Protein AF-F9NYN3-F1 (afdb_monomer_lite)

Secondary structure (DSSP, 8-state):
-HHHHHHHHHHHIIIIITTTTTS---TT-TT-HHHHHHHHTTTHHHHHHHHHHHHHHHHS---TTTHHHHHHHHHHHHHHHHHHHHHHHHHHHHHHHHT--

Radius of gyration: 17.53 Å; chains: 1; bounding box: 45×23×49 Å

Organism: NCBI:txid1051006

Foldseek 3Di:
DVVVVVVVVLLCCCLPVVVPDDDCDPPPPPPDPLVVCLRPVLQVLLVVLVVVLVVQLVPDDPPPPCSVVSSVVSVVVSVVVSVVSS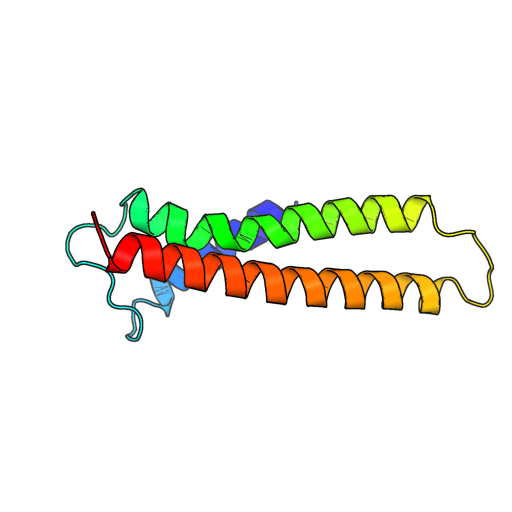VVSNVVSCVCVVPPD

pLDDT: mean 71.93, std 14.68, range [42.88, 90.38]

Structure (mmCIF, N/CA/C/O backbone):
data_AF-F9NYN3-F1
#
_entry.id   AF-F9NYN3-F1
#
loop_
_atom_site.group_PDB
_atom_site.id
_atom_site.type_symbol
_atom_site.label_atom_id
_atom_site.label_alt_id
_atom_site.label_comp_id
_atom_site.label_asym_id
_atom_site.label_entity_id
_atom_site.label_seq_id
_atom_site.pdbx_PDB_ins_code
_atom_site.Cartn_x
_atom_site.Cartn_y
_atom_site.Cartn_z
_atom_site.occupancy
_atom_site.B_iso_or_equiv
_atom_site.auth_seq_id
_atom_site.auth_comp_id
_atom_site.auth_asym_id
_atom_site.auth_atom_id
_atom_site.pdbx_PDB_model_num
ATOM 1 N N . MET A 1 1 ? 3.599 15.946 -5.863 1.00 42.88 1 MET A N 1
ATOM 2 C CA . MET A 1 1 ? 2.347 16.707 -6.097 1.00 42.88 1 MET A CA 1
ATOM 3 C C . MET A 1 1 ? 1.122 15.803 -6.250 1.00 42.88 1 MET A C 1
ATOM 5 O O . MET A 1 1 ? 0.053 16.185 -5.803 1.00 42.88 1 MET A O 1
ATOM 9 N N . THR A 1 2 ? 1.267 14.583 -6.772 1.00 45.84 2 THR A N 1
ATOM 10 C CA . THR A 1 2 ? 0.175 13.605 -6.960 1.00 45.84 2 THR A CA 1
ATOM 11 C C . THR A 1 2 ? -0.485 13.113 -5.661 1.00 45.84 2 THR A C 1
ATOM 13 O O . THR A 1 2 ? -1.667 12.796 -5.653 1.00 45.84 2 THR A O 1
ATOM 16 N N . THR A 1 3 ? 0.248 13.087 -4.545 1.00 59.56 3 THR A N 1
ATOM 17 C CA . THR A 1 3 ? -0.228 12.577 -3.245 1.00 59.56 3 THR A CA 1
ATOM 18 C C . THR A 1 3 ? -1.214 13.510 -2.550 1.00 59.56 3 THR A C 1
ATOM 20 O O . THR A 1 3 ? -2.198 13.047 -1.986 1.00 59.56 3 THR A O 1
ATOM 23 N N . VAL A 1 4 ? -0.995 14.824 -2.649 1.00 59.34 4 VAL A N 1
ATOM 24 C CA . VAL A 1 4 ? -1.902 15.834 -2.084 1.00 59.34 4 VAL A CA 1
ATOM 25 C C . VAL A 1 4 ? -3.217 15.842 -2.854 1.00 59.34 4 VAL A C 1
ATOM 27 O O . VAL A 1 4 ? -4.276 15.852 -2.246 1.00 59.34 4 VAL A O 1
ATOM 30 N N . ILE A 1 5 ? -3.153 15.749 -4.185 1.00 65.25 5 ILE A N 1
ATOM 31 C CA . ILE A 1 5 ? -4.342 15.686 -5.045 1.00 65.25 5 ILE A CA 1
ATOM 32 C C . ILE A 1 5 ? -5.132 14.396 -4.778 1.00 65.25 5 ILE A C 1
ATOM 34 O O . ILE A 1 5 ? -6.352 14.449 -4.677 1.00 65.25 5 ILE A O 1
ATOM 38 N N . GLY A 1 6 ? -4.449 13.259 -4.594 1.00 59.53 6 GLY A N 1
ATOM 39 C CA . GLY A 1 6 ? -5.088 11.987 -4.241 1.00 59.53 6 GLY A CA 1
ATOM 40 C C . GLY A 1 6 ? -5.775 12.011 -2.873 1.00 59.53 6 GLY A C 1
ATOM 41 O O . GLY A 1 6 ? -6.910 11.557 -2.761 1.00 59.53 6 GLY A O 1
ATOM 42 N N . MET A 1 7 ? -5.136 12.600 -1.854 1.00 61.84 7 MET A N 1
ATOM 43 C CA . MET A 1 7 ? -5.764 12.797 -0.540 1.00 61.84 7 MET A CA 1
ATOM 44 C C . MET A 1 7 ? -6.965 13.738 -0.627 1.00 61.84 7 MET A C 1
ATOM 46 O O . MET A 1 7 ? -8.005 13.446 -0.055 1.00 61.84 7 MET A O 1
ATOM 50 N N . LEU A 1 8 ? -6.857 14.834 -1.378 1.00 66.88 8 LEU A N 1
ATOM 51 C CA . LEU A 1 8 ? -7.925 15.825 -1.509 1.00 66.88 8 LEU A CA 1
ATOM 52 C C . LEU A 1 8 ? -9.134 15.244 -2.263 1.00 66.88 8 LEU A C 1
ATOM 54 O O . LEU A 1 8 ? -10.271 15.456 -1.849 1.00 66.88 8 LEU A O 1
ATOM 58 N N . LEU A 1 9 ? -8.900 14.431 -3.299 1.00 64.00 9 LEU A N 1
ATOM 59 C CA . LEU A 1 9 ? -9.953 13.723 -4.030 1.00 64.00 9 LEU A CA 1
ATOM 60 C C . LEU A 1 9 ? -10.617 12.633 -3.174 1.00 64.00 9 LEU A C 1
ATOM 62 O O . LEU A 1 9 ? -11.835 12.491 -3.218 1.00 64.00 9 LEU A O 1
ATOM 66 N N . ALA A 1 10 ? -9.838 11.901 -2.369 1.00 60.19 10 ALA A N 1
ATOM 67 C CA . ALA A 1 10 ? -10.363 10.905 -1.437 1.00 60.19 10 ALA A CA 1
ATOM 68 C C . ALA A 1 10 ? -11.217 11.558 -0.343 1.00 60.19 10 ALA A C 1
ATOM 70 O O . ALA A 1 10 ? -12.321 11.090 -0.071 1.00 60.19 10 ALA A O 1
ATOM 71 N N . THR A 1 11 ? -10.760 12.681 0.218 1.00 64.69 11 THR A N 1
ATOM 72 C CA . THR A 1 11 ? -11.542 13.476 1.168 1.00 64.69 11 THR A CA 1
ATOM 73 C C . THR A 1 11 ? -12.837 13.951 0.519 1.00 64.69 11 THR A C 1
ATOM 75 O O . THR A 1 11 ? -13.904 13.709 1.069 1.00 64.69 11 THR A O 1
ATOM 78 N N . ILE A 1 12 ? -12.797 14.545 -0.679 1.00 63.12 12 ILE A N 1
ATOM 79 C CA . ILE A 1 12 ? -14.017 14.994 -1.372 1.00 63.12 12 ILE A CA 1
ATOM 80 C C . ILE A 1 12 ? -14.970 13.820 -1.641 1.00 63.12 12 ILE A C 1
ATOM 82 O O . ILE A 1 12 ? -16.162 13.933 -1.371 1.00 63.12 12 ILE A O 1
ATOM 86 N N . TYR A 1 13 ? -14.469 12.677 -2.110 1.00 62.47 13 TYR A N 1
ATOM 87 C CA . TYR A 1 13 ? -15.292 11.498 -2.377 1.00 62.47 13 TYR A CA 1
ATOM 88 C C . TYR A 1 13 ? -15.976 10.970 -1.106 1.00 62.47 13 TYR A C 1
ATOM 90 O O . TYR A 1 13 ? -17.183 10.743 -1.104 1.00 62.47 13 TYR A O 1
ATOM 98 N N . TYR A 1 14 ? -15.252 10.847 0.006 1.00 57.25 14 TYR A N 1
ATOM 99 C CA . TYR A 1 14 ? -15.849 10.363 1.253 1.00 57.25 14 TYR A CA 1
ATOM 100 C C . TYR A 1 14 ? -16.771 11.382 1.928 1.00 57.25 14 TYR A C 1
ATOM 102 O O . TYR A 1 14 ? -17.769 10.989 2.522 1.00 57.25 14 TYR A O 1
ATOM 110 N N . THR A 1 15 ? -16.488 12.679 1.796 1.00 56.81 15 THR A N 1
ATOM 111 C CA . THR A 1 15 ? -17.316 13.724 2.421 1.00 56.81 15 THR A CA 1
ATOM 112 C C . THR A 1 15 ? -18.586 14.013 1.615 1.00 56.81 15 THR A C 1
ATOM 114 O O . THR A 1 15 ? -19.622 14.303 2.202 1.00 56.81 15 THR A O 1
ATOM 117 N N . PHE A 1 16 ? -18.528 13.931 0.279 1.00 50.22 16 PHE A N 1
ATOM 118 C CA . PHE A 1 16 ? -19.640 14.321 -0.600 1.00 50.22 16 PHE A CA 1
ATOM 119 C C . PHE A 1 16 ? -20.348 13.153 -1.297 1.00 50.22 16 PHE A C 1
ATOM 121 O O . PHE A 1 16 ? -21.540 13.264 -1.569 1.00 50.22 16 PHE A O 1
ATOM 128 N N . VAL A 1 17 ? -19.659 12.046 -1.603 1.00 50.75 17 VAL A N 1
ATOM 129 C CA . VAL A 1 17 ? -20.233 10.915 -2.364 1.00 50.75 17 VAL A CA 1
ATOM 130 C C . VAL A 1 17 ? -20.641 9.768 -1.438 1.00 50.75 17 VAL A C 1
ATOM 132 O O . VAL A 1 17 ? -21.753 9.261 -1.555 1.00 50.75 17 VAL A O 1
ATOM 135 N N . ALA A 1 18 ? -19.804 9.401 -0.462 1.00 49.09 18 ALA A N 1
ATOM 136 C CA . ALA A 1 18 ? -20.124 8.337 0.501 1.00 49.09 18 ALA A CA 1
ATOM 137 C C . ALA A 1 18 ? -21.200 8.728 1.538 1.00 49.09 18 ALA A C 1
ATOM 139 O O . ALA A 1 18 ? -21.728 7.858 2.228 1.00 49.09 18 ALA A O 1
ATOM 140 N N . GLY A 1 19 ? -21.583 10.011 1.600 1.00 45.84 19 GLY A N 1
ATOM 141 C CA . GLY A 1 19 ? -22.781 10.472 2.313 1.00 45.84 19 GLY A CA 1
ATOM 142 C C . GLY A 1 19 ? -24.097 9.975 1.695 1.00 45.84 19 GLY A C 1
ATOM 143 O O . GLY A 1 19 ? -25.142 10.064 2.332 1.00 45.84 19 GLY A O 1
ATOM 144 N N . ILE A 1 20 ? -24.062 9.400 0.486 1.00 46.28 20 ILE A N 1
ATOM 145 C CA . ILE A 1 20 ? -25.207 8.753 -0.167 1.00 46.28 20 ILE A CA 1
ATOM 146 C C . ILE A 1 20 ? -25.076 7.232 0.007 1.00 46.28 20 ILE A C 1
ATOM 148 O O . ILE A 1 20 ? -24.916 6.481 -0.946 1.00 46.28 20 ILE A O 1
ATOM 152 N N . GLY A 1 21 ? -25.104 6.812 1.274 1.00 48.72 21 GLY A N 1
ATOM 153 C CA . GLY A 1 21 ? -25.489 5.478 1.734 1.00 48.72 21 GLY A CA 1
ATOM 154 C C . GLY A 1 21 ? -24.656 4.294 1.246 1.00 48.72 21 GLY A C 1
ATOM 155 O O . GLY A 1 21 ? -25.003 3.712 0.234 1.00 48.72 21 GLY A O 1
ATOM 156 N N . THR A 1 22 ? -23.673 3.857 2.046 1.00 49.19 22 THR A N 1
ATOM 157 C CA . THR A 1 22 ? -23.346 2.417 2.245 1.00 49.19 22 THR A CA 1
ATOM 158 C C . THR A 1 22 ? -22.354 2.146 3.385 1.00 49.19 22 THR A C 1
ATOM 160 O O . THR A 1 22 ? -22.183 0.989 3.751 1.00 49.19 22 THR A O 1
ATOM 163 N N . PHE A 1 23 ? -21.712 3.153 3.983 1.00 48.47 23 PHE A N 1
ATOM 164 C CA . PHE A 1 23 ? -20.881 2.957 5.177 1.00 48.47 23 PHE A CA 1
ATOM 165 C C . PHE A 1 23 ? -21.566 3.615 6.371 1.00 48.47 23 PHE A C 1
ATOM 167 O O . PHE A 1 23 ? -21.835 4.813 6.337 1.00 48.47 23 PHE A O 1
ATOM 174 N N . TYR A 1 24 ? -21.898 2.823 7.394 1.00 48.41 24 TYR A N 1
ATOM 175 C CA . TYR A 1 24 ? -22.475 3.308 8.647 1.00 48.41 24 TYR A CA 1
ATOM 176 C C . TYR A 1 24 ? -21.408 4.135 9.375 1.00 48.41 24 TYR A C 1
ATOM 178 O O . TYR A 1 24 ? -20.589 3.615 10.129 1.00 48.41 24 TYR A O 1
ATOM 186 N N . ILE A 1 25 ? -21.348 5.422 9.048 1.00 50.38 25 ILE A N 1
ATOM 187 C CA . ILE A 1 25 ? -20.523 6.405 9.741 1.00 50.38 25 ILE A CA 1
ATOM 188 C C . ILE A 1 25 ? -21.274 6.709 11.045 1.00 50.38 25 ILE A C 1
ATOM 190 O O . ILE A 1 25 ? -22.429 7.115 10.960 1.00 50.38 25 ILE A O 1
ATOM 194 N N . PRO A 1 26 ? -20.682 6.488 12.233 1.00 47.50 26 PRO A N 1
ATOM 195 C CA . PRO A 1 26 ? -21.351 6.810 13.486 1.00 47.50 26 PRO A CA 1
ATOM 196 C C . PRO A 1 26 ? -21.728 8.297 13.501 1.00 47.50 26 PRO A C 1
ATOM 198 O O . PRO A 1 26 ? -20.883 9.151 13.212 1.00 47.50 26 PRO A O 1
ATOM 201 N N . ASP A 1 27 ? -22.991 8.578 13.825 1.00 48.31 27 ASP A N 1
ATOM 202 C CA . ASP A 1 27 ? -23.667 9.870 13.620 1.00 48.31 27 ASP A CA 1
ATOM 203 C C . ASP A 1 27 ? -23.024 11.066 14.361 1.00 48.31 27 ASP A C 1
ATOM 205 O O . ASP A 1 27 ? -23.301 12.219 14.035 1.00 48.31 27 ASP A O 1
ATOM 209 N N . ASP A 1 28 ? -22.082 10.824 15.278 1.00 48.09 28 ASP A N 1
ATOM 210 C CA . ASP A 1 28 ? -21.508 11.856 16.155 1.00 48.09 28 ASP A CA 1
ATOM 211 C C . ASP A 1 28 ? -20.140 12.413 15.696 1.00 48.09 28 ASP A C 1
ATOM 213 O O . ASP A 1 28 ? -19.475 13.145 16.433 1.00 48.09 28 ASP A O 1
ATOM 217 N N . ALA A 1 29 ? -19.652 12.043 14.505 1.00 49.72 29 ALA A N 1
ATOM 218 C CA . ALA A 1 29 ? -18.204 12.015 14.273 1.00 49.72 29 ALA A CA 1
ATOM 219 C C . ALA A 1 29 ? -17.738 12.277 12.826 1.00 49.72 29 ALA A C 1
ATOM 221 O O . ALA A 1 29 ? -16.725 11.724 12.390 1.00 49.72 29 ALA A O 1
ATOM 222 N N . THR A 1 30 ? -18.383 13.180 12.085 1.00 50.50 30 THR A N 1
ATOM 223 C CA . THR A 1 30 ? -17.931 13.604 10.737 1.00 50.50 30 THR A CA 1
ATOM 224 C C . THR A 1 30 ? -16.491 14.166 10.702 1.00 50.50 30 THR A C 1
ATOM 226 O O . THR A 1 30 ? -15.902 14.273 9.631 1.00 50.50 30 THR A O 1
ATOM 229 N N . LEU A 1 31 ? -15.887 14.449 11.868 1.00 52.41 31 LEU A N 1
ATOM 230 C CA . LEU A 1 31 ? -14.475 14.816 12.078 1.00 52.41 31 LEU A CA 1
ATOM 231 C C . LEU A 1 31 ? -13.799 14.003 13.211 1.00 52.41 31 LEU A C 1
ATOM 233 O O . LEU A 1 31 ? -12.982 14.531 13.963 1.00 52.41 31 LEU A O 1
ATOM 237 N N . SER A 1 32 ? -14.126 12.720 13.384 1.00 61.25 32 SER A N 1
ATOM 238 C CA . SER A 1 32 ? -13.431 11.879 14.373 1.00 61.25 32 SER A CA 1
ATOM 239 C C . SER A 1 32 ? -12.104 11.342 13.840 1.00 61.25 32 SER A C 1
ATOM 241 O O . SER A 1 32 ? -12.012 10.858 12.708 1.00 61.25 32 SER A O 1
ATOM 243 N N . LEU A 1 33 ? -11.081 11.347 14.702 1.00 66.12 33 LEU A N 1
ATOM 244 C CA . LEU A 1 33 ? -9.790 10.693 14.467 1.00 66.12 33 LEU A CA 1
ATOM 245 C C . LEU A 1 33 ? -9.968 9.235 14.001 1.00 66.12 33 LEU A C 1
ATOM 247 O O . LEU A 1 33 ? -9.195 8.759 13.175 1.00 66.12 33 LEU A O 1
ATOM 251 N N . LYS A 1 34 ? -11.022 8.551 14.466 1.00 65.38 34 LYS A N 1
ATOM 252 C CA . LYS A 1 34 ? -11.376 7.179 14.068 1.00 65.38 34 LYS A CA 1
ATOM 253 C C . LYS A 1 34 ? -11.681 7.073 12.569 1.00 65.38 34 LYS A C 1
ATOM 255 O O . LYS A 1 34 ? -11.096 6.236 11.886 1.00 65.38 34 LYS A O 1
ATOM 260 N N . ALA A 1 35 ? -12.519 7.967 12.040 1.00 69.94 35 ALA A N 1
ATOM 261 C CA . ALA A 1 35 ? -12.842 8.018 10.613 1.00 69.94 35 ALA A CA 1
ATOM 262 C C . ALA A 1 35 ? -11.610 8.400 9.778 1.00 69.94 35 ALA A C 1
ATOM 264 O O . ALA A 1 35 ? -11.334 7.792 8.745 1.00 69.94 35 ALA A O 1
ATOM 265 N N . PHE A 1 36 ? -10.814 9.356 10.266 1.00 70.62 36 PHE A N 1
ATOM 266 C CA . PHE A 1 36 ? -9.561 9.735 9.617 1.00 70.62 36 PHE A CA 1
ATOM 267 C C . PHE A 1 36 ? -8.590 8.551 9.495 1.00 70.62 36 PHE A C 1
ATOM 269 O O . PHE A 1 36 ? -8.029 8.329 8.423 1.00 70.62 36 PHE A O 1
ATOM 276 N N . VAL A 1 37 ? -8.423 7.751 10.552 1.00 75.25 37 VAL A N 1
ATOM 277 C CA . VAL A 1 37 ? -7.558 6.562 10.537 1.00 75.25 37 VAL A CA 1
ATOM 278 C C . VAL A 1 37 ? -8.118 5.474 9.619 1.00 75.25 37 VAL A C 1
ATOM 280 O O . VAL A 1 37 ? -7.358 4.937 8.814 1.00 75.25 37 VAL A O 1
ATOM 283 N N . MET A 1 38 ? -9.426 5.196 9.672 1.00 77.19 38 MET A N 1
ATOM 284 C CA . MET A 1 38 ? -10.083 4.212 8.797 1.00 77.19 38 MET A CA 1
ATOM 285 C C . MET A 1 38 ? -9.864 4.497 7.308 1.00 77.19 38 MET A C 1
ATOM 287 O O . MET A 1 38 ? -9.661 3.563 6.535 1.00 77.19 38 MET A O 1
ATOM 291 N N . TYR A 1 39 ? -9.861 5.769 6.903 1.00 76.75 39 TYR A N 1
ATOM 292 C CA . TYR A 1 39 ? -9.696 6.134 5.497 1.00 76.75 39 TYR A CA 1
ATOM 293 C C . TYR A 1 39 ? -8.243 6.396 5.092 1.00 76.75 39 TYR A C 1
ATOM 295 O O . TYR A 1 39 ? -7.840 6.019 3.990 1.00 76.75 39 TYR A O 1
ATOM 303 N N . LEU A 1 40 ? -7.429 7.013 5.955 1.00 79.88 40 LEU A N 1
ATOM 304 C CA . LEU A 1 40 ? -6.074 7.424 5.585 1.00 79.88 40 LEU A CA 1
ATOM 305 C C . LEU A 1 40 ? -5.031 6.314 5.772 1.00 79.88 40 LEU A C 1
ATOM 307 O O . LEU A 1 40 ? -4.118 6.195 4.952 1.00 79.88 40 LEU A O 1
ATOM 311 N N . ALA A 1 41 ? -5.144 5.485 6.814 1.00 80.31 41 ALA A N 1
ATOM 312 C CA . ALA A 1 41 ? -4.137 4.461 7.096 1.00 80.31 41 ALA A CA 1
ATOM 313 C C . ALA A 1 41 ? -4.021 3.402 5.979 1.00 80.31 41 ALA A C 1
ATOM 315 O O . ALA A 1 41 ? -2.889 3.129 5.561 1.00 80.31 41 ALA A O 1
ATOM 316 N N . PRO A 1 42 ? -5.120 2.879 5.395 1.00 80.00 42 PRO A N 1
ATOM 317 C CA . PRO A 1 42 ? -5.033 1.975 4.250 1.00 80.00 42 PRO A CA 1
ATOM 318 C C . PRO A 1 42 ? -4.397 2.621 3.016 1.00 80.00 42 PRO A C 1
ATOM 320 O O . PRO A 1 42 ? -3.818 1.923 2.196 1.00 80.00 42 PRO A O 1
ATOM 323 N N . LEU A 1 43 ? -4.470 3.944 2.845 1.00 82.12 43 LEU A N 1
ATOM 324 C CA . LEU A 1 43 ? -3.884 4.616 1.678 1.00 82.12 43 LEU A CA 1
ATOM 325 C C . LEU A 1 43 ? -2.352 4.737 1.760 1.00 82.12 43 LEU A C 1
ATOM 327 O O . LEU A 1 43 ? -1.692 4.948 0.739 1.00 82.12 43 LEU A O 1
ATOM 331 N N . SER A 1 44 ? -1.764 4.562 2.946 1.00 82.62 44 SER A N 1
ATOM 332 C CA . SER A 1 44 ? -0.313 4.660 3.154 1.00 82.62 44 SER A CA 1
ATOM 333 C C . SER A 1 44 ? 0.496 3.642 2.336 1.00 82.62 44 SER A C 1
ATOM 335 O O . SER A 1 44 ? 1.595 3.964 1.878 1.00 82.62 44 SER A O 1
ATOM 337 N N . VAL A 1 45 ? -0.054 2.455 2.050 1.00 84.38 45 VAL A N 1
ATOM 338 C CA . VAL A 1 45 ? 0.620 1.421 1.238 1.00 84.38 45 VAL A CA 1
ATOM 339 C C . VAL A 1 45 ? 0.914 1.892 -0.186 1.00 84.38 45 VAL A C 1
ATOM 341 O O . VAL A 1 45 ? 1.947 1.522 -0.741 1.00 84.38 45 VAL A O 1
ATOM 344 N N . PHE A 1 46 ? 0.093 2.779 -0.757 1.00 83.25 46 PHE A N 1
ATOM 345 C CA . PHE A 1 46 ? 0.353 3.348 -2.084 1.00 83.25 46 PHE A CA 1
ATOM 346 C C . PHE A 1 46 ? 1.538 4.322 -2.084 1.00 83.25 46 PHE A C 1
ATOM 348 O O . PHE A 1 46 ? 2.255 4.419 -3.081 1.00 83.25 46 PHE A O 1
ATOM 355 N N . LEU A 1 47 ? 1.789 5.018 -0.968 1.00 82.62 47 LEU A N 1
ATOM 356 C CA . LEU A 1 47 ? 2.977 5.865 -0.816 1.00 82.62 47 LEU A CA 1
ATOM 357 C C . LEU A 1 47 ? 4.245 5.010 -0.774 1.00 82.62 47 LEU A C 1
ATOM 359 O O . LEU A 1 47 ? 5.218 5.314 -1.467 1.00 82.62 47 LEU A O 1
ATOM 363 N N . VAL A 1 48 ? 4.210 3.916 -0.009 1.00 83.50 48 VAL A N 1
ATOM 364 C CA . VAL A 1 48 ? 5.323 2.962 0.095 1.00 83.50 48 VAL A CA 1
ATOM 365 C C . VAL A 1 48 ? 5.595 2.302 -1.256 1.00 83.50 48 VAL A C 1
ATOM 367 O O . VAL A 1 48 ? 6.745 2.247 -1.691 1.00 83.50 48 VAL A O 1
ATOM 370 N N . ALA A 1 49 ? 4.553 1.871 -1.968 1.00 86.00 49 ALA A N 1
ATOM 371 C CA . ALA A 1 49 ? 4.694 1.285 -3.296 1.00 86.00 49 ALA A CA 1
ATOM 372 C C . ALA A 1 49 ? 5.213 2.290 -4.332 1.00 86.00 49 ALA A C 1
ATOM 374 O O . ALA A 1 49 ? 6.085 1.948 -5.130 1.00 86.00 49 ALA A O 1
ATOM 375 N N . GLY A 1 50 ? 4.747 3.543 -4.294 1.00 83.44 50 GLY A N 1
ATOM 376 C CA . GLY A 1 50 ? 5.270 4.615 -5.142 1.00 83.44 50 GLY A CA 1
ATOM 377 C C . GLY A 1 50 ? 6.758 4.884 -4.897 1.00 83.44 50 GLY A C 1
ATOM 378 O O . GLY A 1 50 ? 7.524 5.061 -5.847 1.00 83.44 50 GLY A O 1
ATOM 379 N N . TRP A 1 51 ? 7.194 4.850 -3.636 1.00 86.69 51 TRP A N 1
ATOM 380 C CA . TRP A 1 51 ? 8.607 4.979 -3.284 1.00 86.69 51 TRP A CA 1
ATOM 381 C C . TRP A 1 51 ? 9.434 3.769 -3.742 1.00 86.69 51 TRP A C 1
ATOM 383 O O . TRP A 1 51 ? 10.465 3.945 -4.395 1.00 86.69 51 TRP A O 1
ATOM 393 N N . GLY A 1 52 ? 8.947 2.550 -3.496 1.00 85.88 52 GLY A N 1
ATOM 394 C CA . GLY A 1 52 ? 9.589 1.311 -3.943 1.00 85.88 52 GLY A CA 1
ATOM 395 C C . GLY A 1 52 ? 9.733 1.238 -5.464 1.00 85.88 52 GLY A C 1
ATOM 396 O O . GLY A 1 52 ? 10.788 0.858 -5.971 1.00 85.88 52 GLY A O 1
ATOM 397 N N . LEU A 1 53 ? 8.723 1.697 -6.204 1.00 85.88 53 LEU A N 1
ATOM 398 C CA . LEU A 1 53 ? 8.766 1.775 -7.661 1.00 85.88 53 LEU A CA 1
ATOM 399 C C . LEU A 1 53 ? 9.813 2.787 -8.157 1.00 85.88 53 LEU A C 1
ATOM 401 O O . LEU A 1 53 ? 10.494 2.533 -9.151 1.00 85.88 53 LEU A O 1
ATOM 405 N N . SER A 1 54 ? 9.984 3.909 -7.452 1.00 82.88 54 SER A N 1
ATOM 406 C CA . SER A 1 54 ? 11.035 4.891 -7.750 1.00 82.88 54 SER A CA 1
ATOM 407 C C . SER A 1 54 ? 12.437 4.285 -7.592 1.00 82.88 54 SER A C 1
ATOM 409 O O . SER A 1 54 ? 13.293 4.460 -8.460 1.00 82.88 54 SER A O 1
ATOM 411 N N . ILE A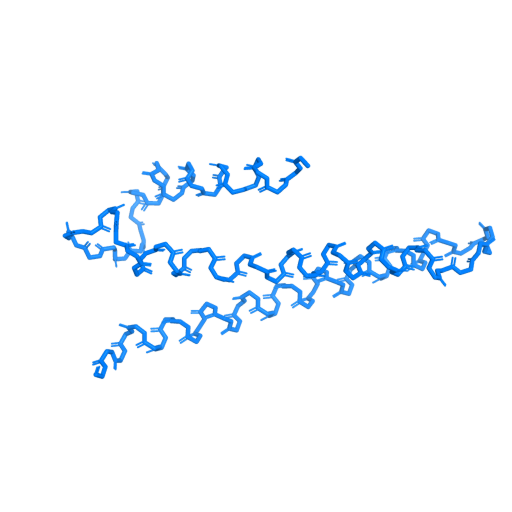 1 55 ? 12.655 3.488 -6.541 1.00 84.62 55 ILE A N 1
ATOM 412 C CA . ILE A 1 55 ? 13.916 2.759 -6.322 1.00 84.62 55 ILE A CA 1
ATOM 413 C C . ILE A 1 55 ? 14.118 1.682 -7.398 1.00 84.62 55 ILE A C 1
ATOM 415 O O . ILE A 1 55 ? 15.195 1.593 -7.991 1.00 84.62 55 ILE A O 1
ATOM 419 N N . ALA A 1 56 ? 13.081 0.897 -7.704 1.00 84.19 56 ALA A N 1
ATOM 420 C CA . ALA A 1 56 ? 13.129 -0.132 -8.744 1.00 84.19 56 ALA A CA 1
ATOM 421 C C . ALA A 1 56 ? 13.485 0.463 -10.115 1.00 84.19 56 ALA A C 1
ATOM 423 O O . ALA A 1 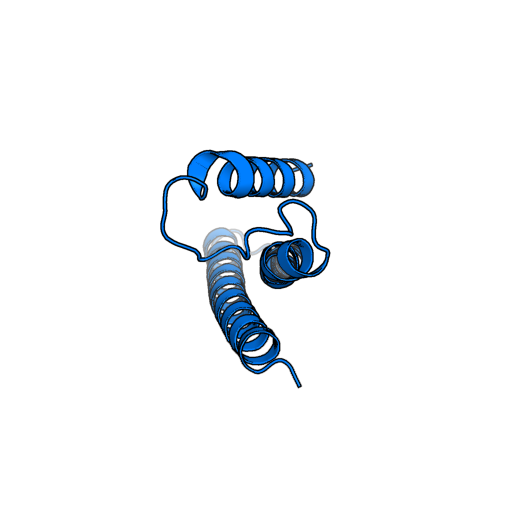56 ? 14.266 -0.122 -10.868 1.00 84.19 56 ALA A O 1
ATOM 424 N N . ARG A 1 57 ? 12.980 1.665 -10.416 1.00 79.62 57 ARG A N 1
ATOM 425 C CA . ARG A 1 57 ? 13.320 2.410 -11.631 1.00 79.62 57 ARG A CA 1
ATOM 426 C C . ARG A 1 57 ? 14.809 2.758 -11.710 1.00 79.62 57 ARG A C 1
ATOM 428 O O . ARG A 1 57 ? 15.377 2.636 -12.790 1.00 79.62 57 ARG A O 1
ATOM 435 N N . ILE A 1 58 ? 15.425 3.187 -10.608 1.00 83.69 58 ILE A N 1
ATOM 436 C CA . ILE A 1 58 ? 16.856 3.546 -10.558 1.00 83.69 58 ILE A CA 1
ATOM 437 C C . ILE A 1 58 ? 17.739 2.304 -10.741 1.00 83.69 58 ILE A C 1
ATOM 439 O O . ILE A 1 58 ? 18.758 2.368 -11.422 1.00 83.69 58 ILE A O 1
ATOM 443 N N . ASN A 1 59 ? 17.322 1.169 -10.178 1.00 80.38 59 ASN A N 1
ATOM 444 C CA . ASN A 1 59 ? 18.106 -0.068 -10.170 1.00 80.38 59 ASN A CA 1
ATOM 445 C C . ASN A 1 59 ? 17.863 -0.983 -11.381 1.00 80.38 59 ASN A C 1
ATOM 447 O O . ASN A 1 59 ? 18.519 -2.016 -11.501 1.00 80.38 59 ASN A O 1
ATOM 451 N N . THR A 1 60 ? 16.927 -0.650 -12.275 1.00 77.06 60 THR A N 1
ATOM 452 C CA . THR A 1 60 ? 16.667 -1.458 -13.475 1.00 77.06 60 THR A CA 1
ATOM 453 C C . THR A 1 60 ? 17.739 -1.173 -14.537 1.00 77.06 60 THR A C 1
ATOM 455 O O . THR A 1 60 ? 17.806 -0.044 -15.028 1.00 77.06 60 THR A O 1
ATOM 458 N N . PRO A 1 61 ? 18.553 -2.169 -14.949 1.00 72.75 61 PRO A N 1
ATOM 459 C CA . PRO A 1 61 ? 19.582 -1.976 -15.969 1.00 72.75 61 PRO A CA 1
ATOM 460 C C . PRO A 1 61 ? 18.979 -1.515 -17.300 1.00 72.75 61 PRO A C 1
ATOM 462 O O . PRO A 1 61 ? 17.946 -2.034 -17.733 1.00 72.75 61 PRO A O 1
ATOM 465 N N . GLY A 1 62 ? 19.646 -0.563 -17.958 1.00 70.19 62 GLY A N 1
ATOM 466 C CA . GLY A 1 62 ? 19.221 0.083 -19.206 1.00 70.19 62 GLY A CA 1
ATOM 467 C C . GLY A 1 62 ? 19.337 -0.793 -20.456 1.00 70.19 62 GLY A C 1
ATOM 468 O O . GLY A 1 62 ? 19.904 -0.365 -21.459 1.00 70.19 62 GLY A O 1
ATOM 469 N N . ASP A 1 63 ? 18.810 -2.012 -20.413 1.00 70.62 63 ASP A N 1
ATOM 470 C CA . ASP A 1 63 ? 18.791 -2.924 -21.554 1.00 70.62 63 ASP A CA 1
ATOM 471 C C . ASP A 1 63 ? 17.683 -2.509 -22.538 1.00 70.62 63 ASP A C 1
ATOM 473 O O . ASP A 1 63 ? 16.496 -2.783 -22.326 1.00 70.62 63 ASP A O 1
ATOM 477 N N . ARG A 1 64 ? 18.059 -1.796 -23.609 1.00 63.34 64 ARG A N 1
ATOM 478 C CA . ARG A 1 64 ? 17.134 -1.076 -24.514 1.00 63.34 64 ARG A CA 1
ATOM 479 C C . ARG A 1 64 ? 15.953 -1.904 -25.032 1.00 63.34 64 ARG A C 1
ATOM 481 O O . ARG A 1 64 ? 14.901 -1.332 -25.292 1.00 63.34 64 ARG A O 1
ATOM 488 N N . HIS A 1 65 ? 16.096 -3.223 -25.155 1.00 72.56 65 HIS A N 1
ATOM 489 C CA . HIS A 1 65 ? 15.052 -4.094 -25.699 1.00 72.56 65 HIS A CA 1
ATOM 490 C C . HIS A 1 65 ? 13.968 -4.521 -24.696 1.00 72.56 65 HIS A C 1
ATOM 492 O O . HIS A 1 65 ? 12.896 -4.935 -25.127 1.00 72.56 65 HIS A O 1
ATOM 498 N N . SER A 1 66 ? 14.198 -4.429 -23.378 1.00 75.88 66 SER A N 1
ATOM 499 C CA . SER A 1 66 ? 13.264 -4.982 -22.372 1.00 75.88 66 SER A CA 1
ATOM 500 C C . SER A 1 66 ? 12.936 -4.063 -21.192 1.00 75.88 66 SER A C 1
ATOM 502 O O . SER A 1 66 ? 12.138 -4.440 -20.335 1.00 75.88 66 SER A O 1
ATOM 504 N N . VAL A 1 67 ? 13.487 -2.844 -21.141 1.00 79.62 67 VAL A N 1
ATOM 505 C CA . VAL A 1 67 ? 13.250 -1.882 -20.043 1.00 79.62 67 VAL A CA 1
ATOM 506 C C . VAL A 1 67 ? 11.760 -1.604 -19.813 1.00 79.62 67 VAL A C 1
ATOM 508 O O . VAL A 1 67 ? 11.321 -1.579 -18.666 1.00 79.62 67 VAL A O 1
ATOM 511 N N . ILE A 1 68 ? 10.964 -1.456 -20.879 1.00 79.44 68 ILE A N 1
ATOM 512 C CA . ILE A 1 68 ? 9.515 -1.197 -20.774 1.00 79.44 68 ILE A CA 1
ATOM 513 C C . ILE A 1 68 ? 8.790 -2.389 -20.131 1.00 79.44 68 ILE A C 1
ATOM 515 O O . ILE A 1 68 ? 7.954 -2.215 -19.244 1.00 79.44 68 ILE A O 1
ATOM 519 N N . LEU A 1 69 ? 9.144 -3.612 -20.534 1.00 81.44 69 LEU A N 1
ATOM 520 C CA . LEU A 1 69 ? 8.550 -4.837 -19.998 1.00 81.44 69 LEU A CA 1
ATOM 521 C C . LEU A 1 69 ? 8.935 -5.049 -18.525 1.00 81.44 69 LEU A C 1
ATOM 523 O O . LEU A 1 69 ? 8.091 -5.371 -17.696 1.00 81.44 69 LEU A O 1
ATOM 527 N N . LYS A 1 70 ? 10.196 -4.782 -18.170 1.00 82.38 70 LYS A N 1
ATOM 528 C CA . LYS A 1 70 ? 10.671 -4.852 -16.782 1.00 82.38 70 LYS A CA 1
ATOM 529 C C . LYS A 1 70 ? 9.976 -3.815 -15.899 1.00 82.38 70 LYS A C 1
ATOM 531 O O . LYS A 1 70 ? 9.485 -4.163 -14.831 1.00 82.38 70 LYS A O 1
ATOM 536 N N . MET A 1 71 ? 9.884 -2.559 -16.340 1.00 86.06 71 MET A N 1
ATOM 537 C CA . MET A 1 71 ? 9.222 -1.517 -15.549 1.00 86.06 71 MET A CA 1
ATOM 538 C C . MET A 1 71 ? 7.721 -1.754 -15.406 1.00 86.06 71 MET A C 1
ATOM 540 O O . MET A 1 71 ? 7.201 -1.587 -14.309 1.00 86.06 71 MET A O 1
ATOM 544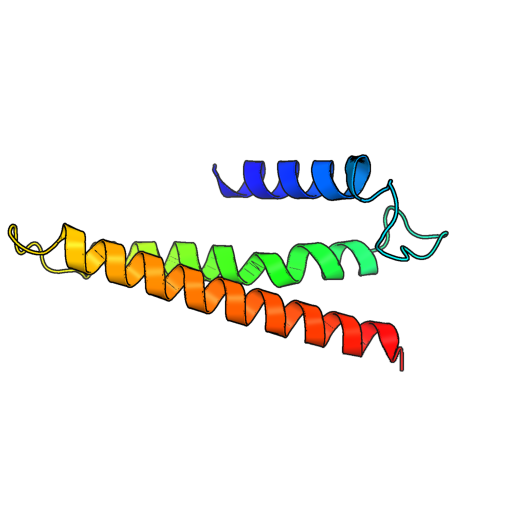 N N . SER A 1 72 ? 7.029 -2.189 -16.461 1.00 85.12 72 SER A N 1
ATOM 545 C CA . SER A 1 72 ? 5.603 -2.528 -16.359 1.00 85.12 72 SER A CA 1
ATOM 546 C C . SER A 1 72 ? 5.347 -3.695 -15.402 1.00 85.12 72 SER A C 1
ATOM 548 O O . SER A 1 72 ? 4.387 -3.634 -14.637 1.00 85.12 72 SER A O 1
ATOM 550 N N . ALA A 1 73 ? 6.234 -4.695 -15.347 1.00 88.00 73 ALA A N 1
ATOM 551 C CA . ALA A 1 73 ? 6.156 -5.768 -14.357 1.00 88.00 73 ALA A CA 1
ATOM 552 C C . ALA A 1 73 ? 6.318 -5.251 -12.914 1.00 88.00 73 ALA A C 1
ATOM 554 O O . ALA A 1 73 ? 5.534 -5.624 -12.042 1.00 88.00 73 ALA A O 1
ATOM 555 N N . TRP A 1 74 ? 7.270 -4.344 -12.658 1.00 87.81 74 TRP A N 1
ATOM 556 C CA . TRP A 1 74 ? 7.432 -3.708 -11.341 1.00 87.81 74 TRP A CA 1
ATOM 557 C C . TRP A 1 74 ? 6.224 -2.853 -10.945 1.00 87.81 74 TRP A C 1
ATOM 559 O O . TRP A 1 74 ? 5.809 -2.883 -9.787 1.00 87.81 74 TRP A O 1
ATOM 569 N N . VAL A 1 75 ? 5.635 -2.125 -11.899 1.00 89.19 75 VAL A N 1
ATOM 570 C CA . VAL A 1 75 ? 4.399 -1.356 -11.683 1.00 89.19 75 VAL A CA 1
ATOM 571 C C . VAL A 1 75 ? 3.246 -2.291 -11.323 1.00 89.19 75 VAL A C 1
ATOM 573 O O . VAL A 1 75 ? 2.563 -2.052 -10.331 1.00 89.19 75 VAL A O 1
ATOM 576 N N . ALA A 1 76 ? 3.045 -3.360 -12.098 1.00 89.94 76 ALA A N 1
ATOM 577 C CA . ALA A 1 76 ? 1.973 -4.323 -11.868 1.00 89.94 76 ALA A CA 1
ATOM 578 C C . ALA A 1 76 ? 2.117 -5.016 -10.506 1.00 89.94 76 ALA A C 1
ATOM 580 O O . ALA A 1 76 ? 1.147 -5.106 -9.756 1.00 89.94 76 ALA A O 1
ATOM 581 N N . LEU A 1 77 ? 3.336 -5.436 -10.153 1.00 89.56 77 LEU A N 1
ATOM 582 C CA . LEU A 1 77 ? 3.637 -6.036 -8.855 1.00 89.56 77 LEU A CA 1
ATOM 583 C C . LEU A 1 77 ? 3.386 -5.051 -7.706 1.00 89.56 77 LEU A C 1
ATOM 585 O O . LEU A 1 77 ? 2.735 -5.404 -6.725 1.00 89.56 77 LEU A O 1
ATOM 589 N N . GLY A 1 78 ? 3.867 -3.811 -7.832 1.00 88.44 78 GLY A N 1
ATOM 590 C CA . GLY A 1 78 ? 3.659 -2.770 -6.827 1.00 88.44 78 GLY A CA 1
ATOM 591 C C . GLY A 1 78 ? 2.179 -2.446 -6.622 1.00 88.44 78 GLY A C 1
ATOM 592 O O . GLY A 1 78 ? 1.730 -2.332 -5.482 1.00 88.44 78 GLY A O 1
ATOM 593 N N . LEU A 1 79 ? 1.402 -2.362 -7.706 1.00 88.56 79 LEU A N 1
ATOM 594 C CA . LEU A 1 79 ? -0.043 -2.143 -7.646 1.00 88.56 79 LEU A CA 1
ATOM 595 C C . LEU A 1 79 ? -0.754 -3.321 -6.970 1.00 88.56 79 LEU A C 1
ATOM 597 O O . LEU A 1 79 ? -1.562 -3.107 -6.072 1.00 88.56 79 LEU A O 1
ATOM 601 N N . TYR A 1 80 ? -0.415 -4.553 -7.355 1.00 90.38 80 TYR A N 1
ATOM 602 C CA . TYR A 1 80 ? -0.996 -5.761 -6.774 1.00 90.38 80 TYR A CA 1
ATOM 603 C C . TYR A 1 80 ? -0.756 -5.835 -5.261 1.00 90.38 80 TYR A C 1
ATOM 605 O O . TYR A 1 80 ? -1.698 -6.010 -4.489 1.00 90.38 80 TYR A O 1
ATOM 613 N N . LEU A 1 81 ? 0.488 -5.616 -4.824 1.00 89.06 81 LEU A N 1
ATOM 614 C CA . LEU A 1 81 ? 0.836 -5.590 -3.402 1.00 89.06 81 LEU A CA 1
ATOM 615 C C . LEU A 1 81 ? 0.161 -4.431 -2.658 1.00 89.06 81 LEU A C 1
ATOM 617 O O . LEU A 1 81 ? -0.245 -4.607 -1.513 1.00 89.06 81 LEU A O 1
ATOM 621 N N . SER A 1 82 ? -0.002 -3.271 -3.302 1.00 85.25 82 SER A N 1
ATOM 622 C CA . SER A 1 82 ? -0.711 -2.131 -2.704 1.00 85.25 82 SER A CA 1
ATOM 623 C C . SER A 1 82 ? -2.180 -2.444 -2.465 1.00 85.25 82 SER A C 1
ATOM 625 O O . SER A 1 82 ? -2.692 -2.136 -1.397 1.00 85.25 82 SER A O 1
ATOM 627 N N . VAL A 1 83 ? -2.850 -3.079 -3.430 1.00 86.12 83 VAL A N 1
ATOM 628 C CA . VAL A 1 83 ? -4.258 -3.481 -3.301 1.00 86.12 83 VAL A CA 1
ATOM 629 C C . VAL A 1 83 ? -4.416 -4.548 -2.220 1.00 86.12 83 VAL A C 1
ATOM 631 O O . VAL A 1 83 ? -5.304 -4.429 -1.380 1.00 86.12 83 VAL A O 1
ATOM 634 N N . ALA A 1 84 ? -3.531 -5.550 -2.193 1.00 89.56 84 ALA A N 1
ATOM 635 C CA . ALA A 1 84 ? -3.542 -6.583 -1.160 1.00 89.56 84 ALA A CA 1
ATOM 636 C C . ALA A 1 84 ? -3.310 -5.993 0.243 1.00 89.56 84 ALA A C 1
ATOM 638 O O . ALA A 1 84 ? -4.037 -6.318 1.179 1.00 89.56 84 ALA A O 1
ATOM 639 N N . GLY A 1 85 ? -2.333 -5.092 0.381 1.00 86.31 85 GLY A N 1
ATOM 640 C CA . GLY A 1 85 ? -2.049 -4.398 1.635 1.00 86.31 85 GLY A CA 1
ATOM 641 C C . GLY A 1 85 ? -3.178 -3.462 2.061 1.00 86.31 85 GLY A C 1
ATOM 642 O O . GLY A 1 85 ? -3.549 -3.458 3.230 1.00 86.31 85 GLY A O 1
ATOM 643 N N . TRP A 1 86 ? -3.764 -2.718 1.120 1.00 90.31 86 TRP A N 1
ATOM 644 C CA . TRP A 1 86 ? -4.910 -1.841 1.367 1.00 90.31 86 TRP A CA 1
ATOM 645 C C . TRP A 1 86 ? -6.087 -2.650 1.904 1.00 90.31 86 TRP A C 1
ATOM 647 O O . TRP A 1 86 ? -6.608 -2.328 2.966 1.00 90.31 86 TRP A O 1
ATOM 657 N N . PHE A 1 87 ? -6.429 -3.752 1.233 1.00 85.12 87 PHE A N 1
ATOM 658 C CA . PHE A 1 87 ? -7.498 -4.648 1.663 1.00 85.12 87 PHE A CA 1
ATOM 659 C C . PHE A 1 87 ? -7.222 -5.241 3.051 1.00 85.12 87 PHE A C 1
ATOM 661 O O . PHE A 1 87 ? -8.090 -5.198 3.918 1.00 85.12 87 PHE A O 1
ATOM 668 N N . ALA A 1 88 ? -6.005 -5.737 3.296 1.00 89.31 88 ALA A N 1
ATOM 669 C CA . ALA A 1 88 ? -5.631 -6.307 4.588 1.00 89.31 88 ALA A CA 1
ATOM 670 C C . ALA A 1 88 ? -5.708 -5.279 5.730 1.00 89.31 88 ALA A C 1
ATOM 672 O O . ALA A 1 88 ? -6.244 -5.590 6.791 1.00 89.31 88 ALA A O 1
ATOM 673 N N . ILE A 1 89 ? -5.212 -4.055 5.514 1.00 86.19 89 ILE A N 1
ATOM 674 C CA . ILE A 1 89 ? -5.277 -2.975 6.508 1.00 86.19 89 ILE A CA 1
ATOM 675 C C . ILE A 1 89 ? -6.729 -2.553 6.737 1.00 86.19 89 ILE A C 1
ATOM 677 O O . ILE A 1 89 ? -7.124 -2.390 7.885 1.00 86.19 89 ILE A O 1
ATOM 681 N N . SER A 1 90 ? -7.535 -2.411 5.682 1.00 82.69 90 SER A N 1
ATOM 682 C CA . SER A 1 90 ? -8.957 -2.082 5.811 1.00 82.69 90 SER A CA 1
ATOM 683 C C . SER A 1 90 ? -9.712 -3.129 6.628 1.00 82.69 90 SER A C 1
ATOM 685 O O . SER A 1 90 ? -10.416 -2.753 7.556 1.00 82.69 90 SER A O 1
ATOM 687 N N . VAL A 1 91 ? -9.515 -4.423 6.352 1.00 84.38 91 VAL A N 1
ATOM 688 C CA . VAL A 1 91 ? -10.137 -5.514 7.125 1.00 84.38 91 VAL A CA 1
ATOM 689 C C . VAL A 1 91 ? -9.651 -5.523 8.575 1.00 84.38 91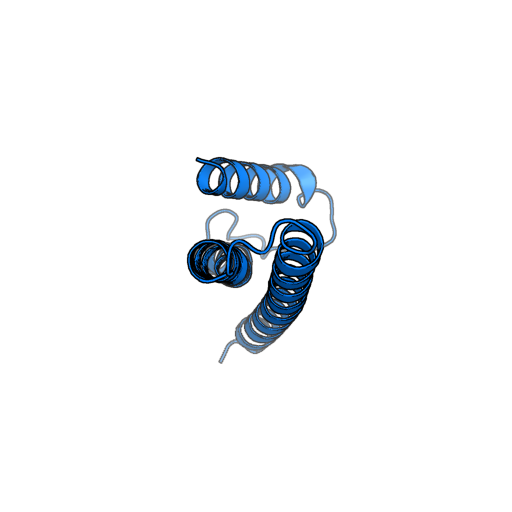 VAL A C 1
ATOM 691 O O . VAL A 1 91 ? -10.447 -5.721 9.487 1.00 84.38 91 VAL A O 1
ATOM 694 N N . LEU A 1 92 ? -8.357 -5.289 8.811 1.00 85.88 92 LEU A N 1
ATOM 695 C CA . LEU A 1 92 ? -7.800 -5.231 10.162 1.00 85.88 92 LEU A CA 1
ATOM 696 C C . LEU A 1 92 ? -8.381 -4.057 10.952 1.00 85.88 92 LEU A C 1
ATOM 698 O O . LEU A 1 92 ? -8.769 -4.2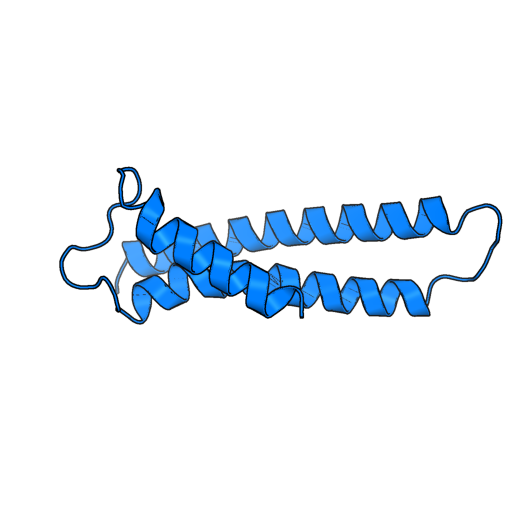38 12.100 1.00 85.88 92 LEU A O 1
ATOM 702 N N . LEU A 1 93 ? -8.453 -2.866 10.354 1.00 83.00 93 LEU A N 1
ATOM 703 C CA . LEU A 1 93 ? -9.035 -1.689 10.999 1.00 83.00 93 LEU A CA 1
ATOM 704 C C . LEU A 1 93 ? -10.523 -1.883 11.265 1.00 83.00 93 LEU A C 1
ATOM 706 O O . LEU A 1 93 ? -10.978 -1.534 12.349 1.00 83.00 93 LEU A O 1
ATOM 710 N N . ASP A 1 94 ? -11.256 -2.460 10.315 1.00 80.56 94 ASP A N 1
ATOM 711 C CA . ASP A 1 94 ? -12.664 -2.798 10.501 1.00 80.56 94 ASP A CA 1
ATOM 712 C C . ASP A 1 94 ? -12.829 -3.756 11.684 1.00 80.56 94 ASP A C 1
ATOM 714 O O . ASP A 1 94 ? -13.573 -3.456 12.608 1.00 80.56 94 ASP A O 1
ATOM 718 N N . PHE A 1 95 ? -12.024 -4.821 11.762 1.00 79.38 95 PHE A N 1
ATOM 719 C CA . PHE A 1 95 ? -12.011 -5.728 12.913 1.00 79.38 95 PHE A CA 1
ATOM 720 C C . PHE A 1 95 ? -11.683 -5.000 14.229 1.00 79.38 95 PHE A C 1
ATOM 722 O O . PHE A 1 95 ? -12.425 -5.112 15.198 1.00 79.38 95 PHE A O 1
ATOM 729 N N . VAL A 1 96 ? -10.606 -4.214 14.279 1.00 79.31 96 VAL A N 1
ATOM 730 C CA . VAL A 1 96 ? -10.171 -3.511 15.502 1.00 79.31 96 VAL A CA 1
ATOM 731 C C . VAL A 1 96 ? -11.216 -2.509 15.998 1.00 79.31 96 VAL A C 1
ATOM 733 O O . VAL A 1 96 ? -11.423 -2.389 17.202 1.00 79.31 96 VAL A O 1
ATOM 736 N N . PHE A 1 97 ? -11.878 -1.791 15.093 1.00 74.06 97 PHE A N 1
ATOM 737 C CA . PHE A 1 97 ? -12.858 -0.767 15.451 1.00 74.06 97 PHE A CA 1
ATOM 738 C C . PHE A 1 97 ? -14.286 -1.294 15.615 1.00 74.06 97 PHE A C 1
ATOM 740 O O . PHE A 1 97 ? -15.083 -0.629 16.278 1.00 74.06 97 PHE A O 1
ATOM 747 N N . PHE A 1 98 ? -14.615 -2.439 15.015 1.00 65.88 98 PHE A N 1
ATOM 748 C CA . PHE A 1 98 ? -15.880 -3.149 15.212 1.00 65.88 98 PHE A CA 1
ATOM 749 C C . PHE A 1 98 ? -15.891 -3.913 16.542 1.00 65.88 98 PHE A C 1
ATOM 751 O O . PHE A 1 98 ? -16.919 -3.968 17.210 1.00 65.88 98 PHE A O 1
ATOM 758 N N . PHE A 1 99 ? -14.743 -4.457 16.957 1.00 58.59 99 PHE A N 1
ATOM 759 C CA . PHE A 1 99 ? -14.556 -5.142 18.241 1.00 58.59 99 PHE A CA 1
ATOM 760 C C . PHE A 1 99 ? -14.071 -4.222 19.368 1.00 58.59 99 PHE A C 1
ATOM 762 O O . PHE A 1 99 ? -13.427 -4.742 20.272 1.00 58.59 99 PHE A O 1
ATOM 769 N N . GLU A 1 100 ? -14.336 -2.906 19.318 1.00 53.69 100 GLU A N 1
ATOM 770 C CA . GLU A 1 100 ? -13.929 -1.938 20.358 1.00 53.69 100 GLU A CA 1
ATOM 771 C C . GLU A 1 100 ? -13.875 -2.574 21.765 1.00 53.69 100 GLU A C 1
ATOM 773 O O . GLU A 1 100 ? -14.899 -2.918 22.360 1.00 53.69 100 GLU A O 1
ATOM 778 N N . LEU A 1 101 ? -12.628 -2.797 22.200 1.00 44.09 101 LEU A N 1
ATOM 779 C CA . LEU A 1 101 ? -12.154 -3.385 23.451 1.00 44.09 101 LEU A CA 1
ATOM 780 C C . LEU A 1 101 ? -11.910 -2.278 24.479 1.00 44.09 101 LEU A C 1
ATOM 782 O O . LEU A 1 101 ? -11.484 -1.179 24.050 1.00 44.09 101 LEU A O 1
#

Sequence (101 aa):
MTTVIGMLLATIYYTFVAGIGTFYIPDDATLSLKAFVMYLAPLSVFLVAGWGLSIARINTPGDRHSVILKMSAWVALGLYLSVAGWFAISVLLDFVFFFEL